Protein AF-A0A927GGT3-F1 (afdb_monomer_lite)

Radius of gyration: 16.64 Å; chains: 1; bounding box: 37×23×50 Å

Sequence (79 aa):
MNSNEKELELAHELTHNVNDALNRKIEERFRSALFLADPSLNMDAVTVISNVENDNELNVDGVDDETIDKAMAIFEAQQ

Structure (mmCIF, N/CA/C/O backbone):
data_AF-A0A927GGT3-F1
#
_entry.id   AF-A0A927GGT3-F1
#
loop_
_atom_site.group_PDB
_atom_site.id
_atom_site.type_symbol
_atom_site.label_atom_id
_atom_site.label_alt_id
_atom_site.label_comp_id
_atom_site.label_asym_id
_atom_site.label_entity_id
_atom_site.label_seq_id
_atom_site.pdbx_PDB_ins_code
_atom_site.Cartn_x
_atom_site.Cartn_y
_atom_site.Cartn_z
_atom_site.occupancy
_atom_site.B_iso_or_equiv
_atom_site.auth_seq_id
_atom_site.auth_comp_id
_atom_site.auth_asym_id
_atom_site.auth_atom_id
_atom_site.pdbx_PDB_model_num
ATOM 1 N N . MET A 1 1 ? -22.621 3.516 37.645 1.00 51.09 1 MET A N 1
ATOM 2 C CA . MET A 1 1 ? -21.447 3.933 36.853 1.00 51.09 1 MET A CA 1
ATOM 3 C C . MET A 1 1 ? -21.123 2.759 35.949 1.00 51.09 1 MET A C 1
ATOM 5 O O . MET A 1 1 ? -20.660 1.774 36.497 1.00 51.09 1 MET A O 1
ATOM 9 N N . ASN A 1 2 ? -21.583 2.740 34.689 1.00 58.19 2 ASN A N 1
ATOM 10 C CA . ASN A 1 2 ? -21.296 1.601 33.786 1.00 58.19 2 ASN A CA 1
ATOM 11 C C . ASN A 1 2 ? -21.726 1.774 32.312 1.00 58.19 2 ASN A C 1
ATOM 13 O O . ASN A 1 2 ? -21.381 0.927 31.496 1.00 58.19 2 ASN A O 1
ATOM 17 N N . SER A 1 3 ? -22.506 2.804 31.955 1.00 63.31 3 SER A N 1
ATOM 18 C CA . SER A 1 3 ? -22.933 3.010 30.555 1.00 63.31 3 SER A CA 1
ATOM 19 C C . SER A 1 3 ? -21.929 3.849 29.757 1.00 63.31 3 SER A C 1
ATOM 21 O O . SER A 1 3 ? -21.534 3.438 28.675 1.00 63.31 3 SER A O 1
ATOM 23 N N . ASN A 1 4 ? -21.434 4.957 30.325 1.00 70.88 4 ASN A N 1
ATOM 24 C CA . ASN A 1 4 ? -20.501 5.852 29.626 1.00 70.88 4 ASN A CA 1
ATOM 25 C C . ASN A 1 4 ? -19.143 5.206 29.302 1.00 70.88 4 ASN A C 1
ATOM 27 O O . ASN A 1 4 ? -18.573 5.504 28.262 1.00 70.88 4 ASN A O 1
ATOM 31 N N . GLU A 1 5 ? -18.616 4.338 30.171 1.00 77.69 5 GLU A N 1
ATOM 32 C CA . GLU A 1 5 ? -17.331 3.654 29.932 1.00 77.69 5 GLU A CA 1
ATOM 33 C C . GLU A 1 5 ? -17.441 2.662 28.767 1.00 77.69 5 GLU A C 1
ATOM 35 O O . GLU A 1 5 ? -16.581 2.644 27.895 1.00 77.69 5 GLU A O 1
ATOM 40 N N . LYS A 1 6 ? -18.558 1.927 28.678 1.00 80.12 6 LYS A N 1
ATOM 41 C CA . LYS A 1 6 ? -18.834 1.016 27.557 1.00 80.12 6 LYS A CA 1
ATOM 42 C C . LYS A 1 6 ? -19.053 1.745 26.234 1.00 80.12 6 LYS A C 1
ATOM 44 O O . LYS A 1 6 ? -18.647 1.251 25.190 1.00 80.12 6 LYS A O 1
ATOM 49 N N . GLU A 1 7 ? -19.710 2.903 26.265 1.00 80.75 7 GLU A N 1
ATOM 50 C CA . GLU A 1 7 ? -19.889 3.736 25.069 1.00 80.75 7 GLU A CA 1
ATOM 51 C C . GLU A 1 7 ? -18.552 4.302 24.568 1.00 80.75 7 GLU A C 1
ATOM 53 O O . GLU A 1 7 ? -18.323 4.338 23.361 1.00 80.75 7 GLU A O 1
ATOM 58 N N . LEU A 1 8 ? -17.650 4.682 25.480 1.00 85.62 8 LEU A N 1
ATOM 59 C CA . LEU A 1 8 ? -16.289 5.113 25.147 1.00 85.62 8 LEU A CA 1
ATOM 60 C C . LEU A 1 8 ? -15.456 3.975 24.547 1.00 85.62 8 LEU A C 1
ATOM 62 O O . LEU A 1 8 ? -14.828 4.171 23.510 1.00 85.62 8 LEU A O 1
ATOM 66 N N . GLU A 1 9 ? -15.478 2.788 25.157 1.00 88.31 9 GLU A N 1
ATOM 67 C CA . GLU A 1 9 ? -14.794 1.601 24.623 1.00 88.31 9 GLU A CA 1
ATOM 68 C C . GLU A 1 9 ? -15.285 1.255 23.212 1.00 88.31 9 GLU A C 1
ATOM 70 O O . GLU A 1 9 ? -14.475 1.070 22.305 1.00 88.31 9 GLU A O 1
ATOM 75 N N . LEU A 1 10 ? -16.605 1.262 22.998 1.00 90.06 10 LEU A N 1
ATOM 76 C CA . LEU A 1 10 ? -17.196 0.990 21.688 1.00 90.06 10 LEU A CA 1
ATOM 77 C C . LEU A 1 10 ? -16.801 2.043 20.642 1.00 90.06 10 LEU A C 1
ATOM 79 O O . LEU A 1 10 ? -16.532 1.703 19.490 1.00 90.06 10 LEU A O 1
ATOM 83 N N . ALA A 1 11 ? -16.756 3.322 21.023 1.00 86.88 11 ALA A N 1
ATOM 84 C CA . ALA A 1 11 ? -16.328 4.392 20.126 1.00 86.88 11 ALA A CA 1
ATOM 85 C C . ALA A 1 11 ? -14.844 4.259 19.734 1.00 86.88 11 ALA A C 1
ATOM 87 O O . ALA A 1 11 ? -14.492 4.481 18.571 1.00 86.88 11 ALA A O 1
ATOM 88 N N . HIS A 1 12 ? -13.985 3.859 20.676 1.00 88.56 12 HIS A N 1
ATOM 89 C CA . HIS A 1 12 ? -12.572 3.583 20.411 1.00 88.56 12 HIS A CA 1
ATOM 90 C C . HIS A 1 12 ? -12.388 2.394 19.468 1.00 88.56 12 HIS A C 1
ATOM 92 O O . HIS A 1 12 ? -11.663 2.509 18.482 1.00 88.56 12 HIS A O 1
ATOM 98 N N . GLU A 1 13 ? -13.080 1.283 19.724 1.00 91.94 13 GLU A N 1
ATOM 99 C CA . GLU A 1 13 ? -13.019 0.092 18.874 1.00 91.94 13 GLU A CA 1
ATOM 100 C C . GLU A 1 13 ? -13.514 0.391 17.453 1.00 91.94 13 GLU A C 1
ATOM 102 O O . GLU A 1 13 ? -12.891 -0.014 16.472 1.00 91.94 13 GLU A O 1
ATOM 107 N N . LEU A 1 14 ? -14.603 1.154 17.319 1.00 92.44 14 LEU A N 1
ATOM 108 C CA . LEU A 1 14 ? -15.111 1.559 16.012 1.00 92.44 14 LEU A CA 1
ATOM 109 C C . LEU A 1 14 ? -14.103 2.431 15.256 1.00 92.44 14 LEU A C 1
ATOM 111 O O . LEU A 1 14 ? -13.886 2.212 14.067 1.00 92.44 14 LEU A O 1
ATOM 115 N N . THR A 1 15 ? -13.482 3.396 15.937 1.00 90.94 15 THR A N 1
ATOM 116 C CA . THR A 1 15 ? -12.472 4.277 15.332 1.00 90.94 15 THR A CA 1
ATOM 117 C C . THR A 1 15 ? -11.273 3.470 14.843 1.00 90.94 15 THR A C 1
ATOM 119 O O . THR A 1 15 ? -10.882 3.603 13.686 1.00 90.94 15 THR A O 1
ATOM 122 N N . HIS A 1 16 ? -10.761 2.564 15.679 1.00 92.19 16 HIS A N 1
ATOM 123 C CA . HIS A 1 16 ? -9.655 1.681 15.322 1.00 92.19 16 HIS A CA 1
ATOM 124 C C . HIS A 1 16 ? -9.993 0.800 14.110 1.00 92.19 16 HIS A C 1
ATOM 126 O O . HIS A 1 16 ? -9.242 0.767 13.142 1.00 92.19 16 HIS A O 1
ATOM 132 N N . ASN A 1 17 ? -11.173 0.170 14.099 1.00 93.44 17 ASN A N 1
ATOM 133 C CA . ASN A 1 17 ? -11.620 -0.663 12.978 1.00 93.44 17 ASN A CA 1
ATOM 134 C C . ASN A 1 17 ? -11.753 0.124 11.665 1.00 93.44 17 ASN A C 1
ATOM 136 O O . ASN A 1 17 ? -11.445 -0.396 10.590 1.00 93.44 17 ASN A O 1
ATOM 140 N N . VAL A 1 18 ? -12.233 1.370 11.735 1.00 94.19 18 VAL A N 1
ATOM 141 C CA . VAL A 1 18 ? -12.320 2.252 10.564 1.00 94.19 18 VAL A CA 1
ATOM 142 C C . VAL A 1 18 ? -10.924 2.592 10.053 1.00 94.19 18 VAL A C 1
ATOM 144 O O . VAL A 1 18 ? -10.685 2.488 8.850 1.00 94.19 18 VAL A O 1
ATOM 147 N N . ASN A 1 19 ? -9.999 2.940 10.944 1.00 94.12 19 ASN A N 1
ATOM 148 C CA . ASN A 1 19 ? -8.629 3.280 10.573 1.00 94.12 19 ASN A CA 1
ATOM 149 C C . ASN A 1 19 ? -7.886 2.078 9.981 1.00 94.12 19 ASN A C 1
ATOM 151 O O . ASN A 1 19 ? -7.281 2.206 8.921 1.00 94.12 19 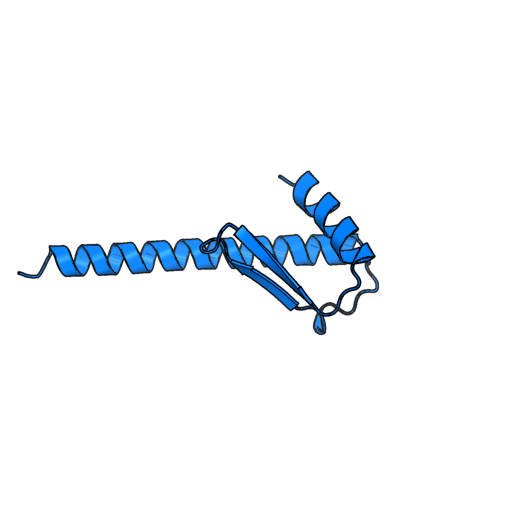ASN A O 1
ATOM 155 N N . ASP A 1 20 ? -8.038 0.889 10.562 1.00 95.00 20 ASP A N 1
ATOM 156 C CA . ASP A 1 20 ? -7.514 -0.364 10.015 1.00 95.00 20 ASP A CA 1
ATOM 157 C C . ASP A 1 20 ? -8.040 -0.649 8.604 1.00 95.00 20 ASP A C 1
ATOM 159 O O . ASP A 1 20 ? -7.285 -1.042 7.711 1.00 95.00 20 ASP A O 1
ATOM 163 N N . ALA A 1 21 ? -9.341 -0.450 8.379 1.00 96.25 21 ALA A N 1
ATOM 164 C CA . ALA A 1 21 ? -9.943 -0.649 7.066 1.00 96.25 21 ALA A CA 1
ATOM 165 C C . ALA A 1 21 ? -9.421 0.366 6.035 1.00 96.25 21 ALA A C 1
ATOM 167 O O . ALA A 1 21 ? -9.198 0.012 4.874 1.00 96.25 21 ALA A O 1
ATOM 168 N N . LEU A 1 22 ? -9.214 1.619 6.449 1.00 95.44 22 LEU A N 1
ATOM 169 C CA . LEU A 1 22 ? -8.641 2.661 5.601 1.00 95.44 22 LEU A CA 1
ATOM 170 C C . LEU A 1 22 ? -7.173 2.376 5.268 1.00 95.44 22 LEU A C 1
ATOM 172 O O . LEU A 1 22 ? -6.825 2.423 4.088 1.00 95.44 22 LEU A O 1
ATOM 176 N N . ASN A 1 23 ? -6.358 2.007 6.261 1.00 96.38 23 ASN A N 1
ATOM 177 C CA . ASN A 1 23 ? -4.954 1.634 6.081 1.00 96.38 23 ASN A CA 1
ATOM 178 C C . ASN A 1 23 ? -4.818 0.522 5.038 1.00 96.38 23 ASN A C 1
ATOM 180 O O . ASN A 1 23 ? -4.149 0.708 4.024 1.00 96.38 23 ASN A O 1
ATOM 184 N N . ARG A 1 24 ? -5.556 -0.587 5.202 1.00 96.44 24 ARG A N 1
ATOM 185 C CA . ARG A 1 24 ? -5.531 -1.708 4.243 1.00 96.44 24 ARG A CA 1
ATOM 186 C C . ARG A 1 24 ? -5.905 -1.274 2.831 1.00 96.44 24 ARG A C 1
ATOM 188 O O . ARG A 1 24 ? -5.267 -1.677 1.864 1.00 96.44 24 ARG A O 1
ATOM 195 N N . LYS A 1 25 ? -6.925 -0.423 2.692 1.00 96.00 25 LYS A N 1
ATOM 196 C CA . LYS A 1 25 ? -7.356 0.069 1.379 1.00 96.00 25 LYS A CA 1
ATOM 197 C C . LYS A 1 25 ? -6.290 0.947 0.720 1.00 96.00 25 LYS A C 1
ATOM 199 O O . LYS A 1 25 ? -6.121 0.882 -0.498 1.00 96.00 25 LYS A O 1
ATOM 204 N N . ILE A 1 26 ? -5.607 1.790 1.493 1.00 95.94 26 ILE A N 1
ATOM 205 C CA . ILE A 1 26 ? -4.499 2.615 0.998 1.00 95.94 26 ILE A CA 1
ATOM 206 C C . ILE A 1 26 ? -3.343 1.713 0.562 1.00 95.94 26 ILE A C 1
ATOM 208 O O . ILE A 1 26 ? -2.870 1.853 -0.563 1.00 95.94 26 ILE A O 1
ATOM 212 N N . GLU A 1 27 ? -2.962 0.744 1.393 1.00 96.75 27 GLU A N 1
ATOM 213 C CA . GLU A 1 27 ? -1.903 -0.225 1.099 1.00 96.75 27 GLU A CA 1
ATOM 214 C C . GLU A 1 27 ? -2.190 -1.014 -0.184 1.00 96.75 27 GLU A C 1
ATOM 216 O O . GLU A 1 27 ? -1.345 -1.072 -1.074 1.00 96.75 27 GLU A O 1
ATOM 221 N N . GLU A 1 28 ? -3.394 -1.571 -0.343 1.00 96.31 28 GLU A N 1
ATOM 222 C CA . GLU A 1 28 ? -3.796 -2.319 -1.543 1.00 96.31 28 GLU A CA 1
ATOM 223 C C . GLU A 1 28 ? -3.741 -1.463 -2.816 1.00 96.31 28 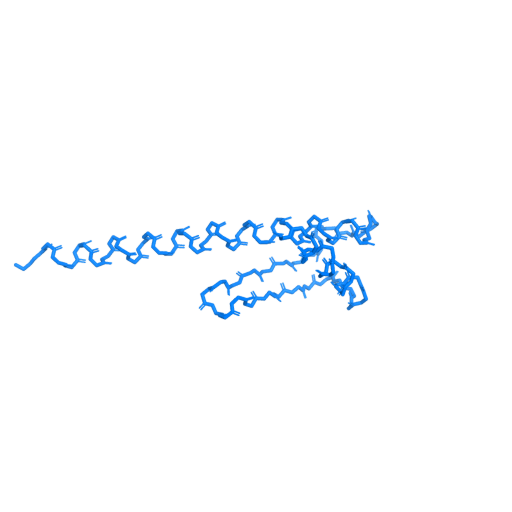GLU A C 1
ATOM 225 O O . GLU A 1 28 ? -3.241 -1.894 -3.864 1.00 96.31 28 GLU A O 1
ATOM 230 N N . ARG A 1 29 ? -4.236 -0.224 -2.733 1.00 96.44 29 ARG A N 1
ATOM 231 C CA . ARG A 1 29 ? -4.206 0.718 -3.856 1.00 96.44 29 ARG A CA 1
ATOM 232 C C . ARG A 1 29 ? -2.780 1.117 -4.212 1.00 96.44 29 ARG A C 1
ATOM 234 O O . ARG A 1 29 ? -2.443 1.145 -5.393 1.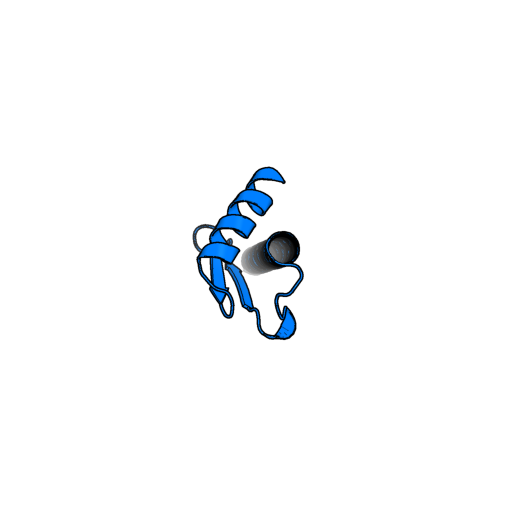00 96.44 29 ARG A O 1
ATOM 241 N N . PHE A 1 30 ? -1.939 1.383 -3.219 1.00 97.00 30 PHE A N 1
ATOM 242 C CA . PHE A 1 30 ? -0.554 1.761 -3.462 1.00 97.00 30 PHE A CA 1
ATOM 243 C C . PHE A 1 30 ? 0.267 0.584 -4.005 1.00 97.00 30 PHE A C 1
ATOM 245 O O . PHE A 1 30 ? 1.024 0.753 -4.956 1.00 97.00 30 PHE A O 1
ATOM 252 N N . ARG A 1 31 ? 0.033 -0.645 -3.520 1.00 96.81 31 ARG A N 1
ATOM 253 C CA . ARG A 1 31 ? 0.594 -1.874 -4.117 1.00 96.81 31 ARG A CA 1
ATOM 254 C C . ARG A 1 31 ? 0.189 -2.038 -5.582 1.00 96.81 31 ARG A C 1
ATOM 256 O O . ARG A 1 31 ? 1.008 -2.441 -6.402 1.00 96.81 31 ARG A O 1
ATOM 263 N N . SER A 1 32 ? -1.051 -1.692 -5.924 1.00 96.31 32 SER A N 1
ATOM 264 C CA . SER A 1 32 ? -1.509 -1.698 -7.318 1.00 96.31 32 SER A CA 1
ATOM 265 C C . SER A 1 32 ? -0.787 -0.637 -8.155 1.00 96.31 32 SER A C 1
ATOM 267 O O . SER A 1 32 ? -0.398 -0.911 -9.287 1.00 96.31 32 SER A O 1
ATOM 269 N N . ALA A 1 33 ? -0.567 0.558 -7.601 1.00 97.31 33 ALA A N 1
ATOM 270 C CA . ALA A 1 33 ? 0.189 1.617 -8.262 1.00 97.31 33 ALA A CA 1
ATOM 271 C C . ALA A 1 33 ? 1.663 1.235 -8.482 1.00 97.31 33 ALA A C 1
ATOM 273 O O . ALA A 1 33 ? 2.184 1.468 -9.569 1.00 97.31 33 ALA A O 1
ATOM 274 N N . LEU A 1 34 ? 2.297 0.574 -7.508 1.00 97.44 34 LEU A N 1
ATOM 275 C CA . LEU A 1 34 ? 3.650 0.020 -7.632 1.00 97.44 34 LEU A CA 1
ATOM 276 C C . LEU A 1 34 ? 3.744 -0.998 -8.771 1.00 97.44 34 LEU A C 1
ATOM 278 O O . LEU A 1 34 ? 4.627 -0.889 -9.615 1.00 97.44 34 LEU A O 1
ATOM 282 N N . PHE A 1 35 ? 2.788 -1.926 -8.860 1.00 96.00 35 PHE A N 1
ATOM 283 C CA . PHE A 1 35 ? 2.743 -2.895 -9.958 1.00 96.00 35 PHE A CA 1
ATOM 284 C C . PHE A 1 35 ? 2.541 -2.235 -11.333 1.00 96.00 35 PHE A C 1
ATOM 286 O O . PHE A 1 35 ? 3.049 -2.718 -12.340 1.00 96.00 35 PHE A O 1
ATOM 293 N N . LEU A 1 36 ? 1.796 -1.127 -11.402 1.00 96.25 36 LEU A N 1
ATOM 294 C CA . LEU A 1 36 ? 1.634 -0.363 -12.643 1.00 96.25 36 LEU A CA 1
ATOM 295 C C . LEU A 1 36 ? 2.887 0.446 -13.004 1.00 96.25 36 LEU A C 1
ATOM 297 O O . LEU A 1 36 ? 3.169 0.616 -14.190 1.00 96.25 36 LEU A O 1
ATOM 301 N N . ALA A 1 37 ? 3.614 0.949 -12.004 1.00 96.94 37 ALA A N 1
ATOM 302 C CA . ALA A 1 37 ? 4.867 1.675 -12.188 1.00 96.94 37 ALA A CA 1
ATOM 303 C C . ALA A 1 37 ? 5.991 0.752 -12.682 1.00 96.94 37 ALA A C 1
ATOM 305 O O . ALA A 1 37 ? 6.711 1.116 -13.613 1.00 96.94 37 ALA A O 1
ATOM 306 N N . ASP A 1 38 ? 6.096 -0.445 -12.100 1.00 96.62 38 ASP A N 1
ATOM 307 C CA . ASP A 1 38 ? 6.998 -1.506 -12.539 1.00 96.62 38 ASP A CA 1
ATOM 308 C C . ASP A 1 38 ? 6.335 -2.896 -12.417 1.00 96.62 38 ASP A C 1
ATOM 310 O O . ASP A 1 38 ? 6.316 -3.502 -11.342 1.00 96.62 38 ASP A O 1
ATOM 314 N N . PRO A 1 39 ? 5.837 -3.461 -13.532 1.00 95.25 39 PRO A N 1
ATOM 315 C CA . PRO A 1 39 ? 5.256 -4.805 -13.544 1.00 95.25 39 PRO A CA 1
ATOM 316 C C . PRO A 1 39 ? 6.254 -5.937 -13.260 1.00 95.25 39 PRO A C 1
ATOM 318 O O . PRO A 1 39 ? 5.835 -7.080 -13.074 1.00 95.25 39 PRO A O 1
ATOM 321 N N . SER A 1 40 ? 7.563 -5.661 -13.285 1.00 95.38 40 SER A N 1
ATOM 322 C CA . SER A 1 40 ? 8.617 -6.644 -13.008 1.00 95.38 40 SER A CA 1
ATOM 323 C C . SER A 1 40 ? 9.003 -6.730 -11.527 1.00 95.38 40 SER A C 1
ATOM 325 O O . SER A 1 40 ? 9.760 -7.627 -11.143 1.00 95.38 40 SER A O 1
ATOM 327 N N . LEU A 1 41 ? 8.447 -5.844 -10.694 1.00 94.56 41 LEU A N 1
ATOM 328 C CA . LEU A 1 41 ? 8.721 -5.764 -9.267 1.00 94.56 41 LEU A CA 1
ATOM 329 C C . LEU A 1 41 ? 8.307 -7.054 -8.541 1.00 94.56 41 LEU A C 1
ATOM 331 O O . LEU A 1 41 ? 7.200 -7.574 -8.712 1.00 94.56 41 LEU A O 1
ATOM 335 N N . ASN A 1 42 ? 9.183 -7.560 -7.672 1.00 95.06 42 ASN A N 1
ATOM 336 C CA . ASN A 1 42 ? 8.850 -8.685 -6.805 1.00 95.06 42 ASN A CA 1
ATOM 337 C C . ASN A 1 42 ? 7.973 -8.216 -5.632 1.00 95.06 42 ASN A C 1
ATOM 339 O O 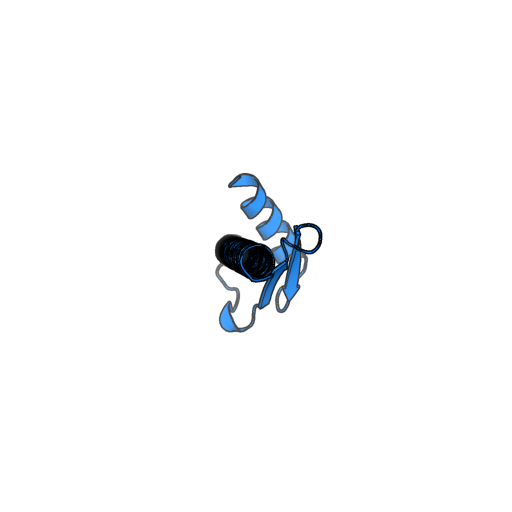. ASN A 1 42 ? 8.484 -7.921 -4.553 1.00 95.06 42 ASN A O 1
ATOM 343 N N . MET A 1 43 ? 6.654 -8.184 -5.831 1.00 93.81 43 MET A N 1
ATOM 344 C CA . MET A 1 43 ? 5.680 -7.701 -4.839 1.00 93.81 43 MET A CA 1
ATOM 345 C C . MET A 1 43 ? 5.692 -8.460 -3.501 1.00 93.81 43 MET A C 1
ATOM 347 O O . MET A 1 43 ? 5.207 -7.921 -2.503 1.00 93.81 43 MET A O 1
ATOM 351 N N . ASP A 1 44 ? 6.239 -9.679 -3.454 1.00 94.62 44 ASP A N 1
ATOM 352 C CA . ASP A 1 44 ? 6.387 -10.452 -2.213 1.00 94.62 44 ASP A CA 1
ATOM 353 C C . ASP A 1 44 ? 7.511 -9.909 -1.317 1.00 94.62 44 ASP A C 1
ATOM 355 O O . ASP A 1 44 ? 7.496 -10.122 -0.107 1.00 94.62 44 ASP A O 1
ATOM 359 N N . ALA A 1 45 ? 8.481 -9.194 -1.897 1.00 94.06 45 ALA A N 1
ATOM 360 C CA . ALA A 1 45 ? 9.556 -8.521 -1.168 1.00 94.06 45 ALA A CA 1
ATOM 361 C C . ALA A 1 45 ? 9.201 -7.077 -0.768 1.00 94.06 45 ALA A C 1
ATOM 363 O O . ALA A 1 45 ? 9.968 -6.437 -0.053 1.00 94.06 45 ALA A O 1
ATOM 364 N N . VAL A 1 46 ? 8.052 -6.568 -1.224 1.00 95.62 46 VAL A N 1
ATOM 365 C CA . VAL A 1 46 ? 7.634 -5.179 -1.019 1.00 95.62 46 VAL A CA 1
ATOM 366 C C . VAL A 1 46 ? 6.750 -5.051 0.207 1.00 95.62 46 VAL A C 1
ATOM 368 O O . VAL A 1 46 ? 5.699 -5.696 0.307 1.00 95.62 46 VAL A O 1
ATOM 371 N N . THR A 1 47 ? 7.132 -4.134 1.090 1.00 96.94 47 THR A N 1
ATOM 372 C CA . THR A 1 47 ? 6.348 -3.749 2.263 1.00 96.94 47 THR A CA 1
ATOM 373 C C . THR A 1 47 ? 5.717 -2.385 2.017 1.00 96.94 47 THR A C 1
ATOM 375 O O . THR A 1 47 ? 6.400 -1.453 1.607 1.00 96.94 47 THR A O 1
ATOM 378 N N . VAL A 1 48 ? 4.410 -2.273 2.255 1.00 96.75 48 VAL A N 1
ATOM 379 C CA . VAL A 1 48 ? 3.664 -1.008 2.221 1.00 96.75 48 VAL A CA 1
ATOM 380 C C . VAL A 1 48 ? 2.862 -0.947 3.509 1.00 96.75 48 VAL A C 1
ATOM 382 O O . VAL A 1 48 ? 2.097 -1.870 3.775 1.00 96.75 48 VAL A O 1
ATOM 385 N N . ILE A 1 49 ? 3.065 0.100 4.302 1.00 96.50 49 ILE A N 1
ATOM 386 C CA . ILE A 1 49 ? 2.391 0.306 5.585 1.00 96.50 49 ILE A CA 1
ATOM 387 C C . ILE A 1 49 ? 1.771 1.695 5.566 1.00 96.50 49 ILE A C 1
ATOM 389 O O . ILE A 1 49 ? 2.489 2.687 5.434 1.00 96.50 49 ILE A O 1
ATOM 393 N N . SER A 1 50 ? 0.450 1.765 5.709 1.00 96.25 50 SER A N 1
ATOM 394 C CA . SER A 1 50 ? -0.271 3.027 5.860 1.00 96.25 50 SER A CA 1
ATOM 395 C C . SER A 1 50 ? -0.619 3.269 7.324 1.00 96.25 50 SER A C 1
ATOM 397 O O . SER A 1 50 ? -0.987 2.347 8.051 1.00 96.25 50 SER A O 1
ATOM 399 N N . ASN A 1 51 ? -0.504 4.523 7.755 1.00 93.81 51 ASN A N 1
ATOM 400 C CA . ASN A 1 51 ? -0.892 4.957 9.083 1.00 93.81 51 ASN A CA 1
ATOM 401 C C . ASN A 1 51 ? -1.727 6.244 9.014 1.00 93.81 51 ASN A C 1
ATOM 403 O O . ASN A 1 51 ? -1.230 7.354 9.191 1.00 93.81 51 ASN A O 1
ATOM 407 N N . VAL A 1 52 ? -3.029 6.085 8.780 1.00 91.88 52 VAL A N 1
ATOM 408 C CA . VAL A 1 52 ? -4.006 7.189 8.771 1.00 91.88 52 VAL A CA 1
ATOM 409 C C . VAL A 1 52 ? -4.155 7.885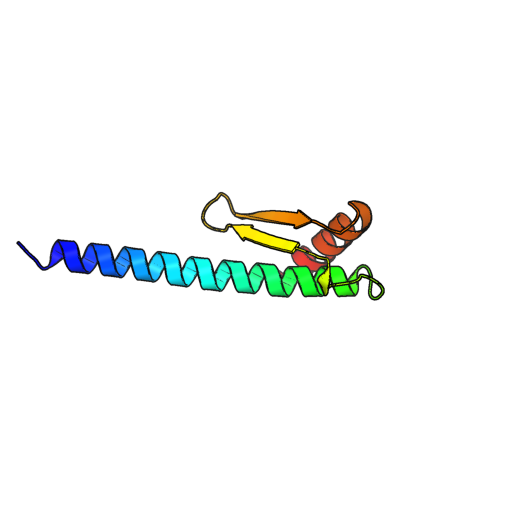 10.124 1.00 91.88 52 VAL A C 1
ATOM 411 O O . VAL A 1 52 ? -4.518 9.056 10.168 1.00 91.88 52 VAL A O 1
ATOM 414 N N . GLU A 1 53 ? -3.852 7.202 11.231 1.00 89.75 53 GLU A N 1
ATOM 415 C CA . GLU A 1 53 ? -3.874 7.812 12.567 1.00 89.75 53 GLU A CA 1
ATOM 416 C C . GLU A 1 53 ? -2.679 8.746 12.793 1.00 89.75 53 GLU A C 1
ATOM 418 O O . GLU A 1 53 ? -2.792 9.723 13.535 1.00 89.75 53 GLU A O 1
ATOM 423 N N . ASN A 1 54 ? -1.551 8.474 12.133 1.00 87.44 54 ASN A N 1
ATOM 424 C CA . ASN A 1 54 ? -0.324 9.257 12.222 1.00 87.44 54 ASN A CA 1
ATOM 425 C C . ASN A 1 54 ? -0.123 10.115 10.967 1.00 87.44 54 ASN A C 1
ATOM 427 O O . ASN A 1 54 ? 0.737 9.831 10.141 1.00 87.44 54 ASN A O 1
ATOM 431 N N . ASP A 1 55 ? -0.943 11.156 10.815 1.00 85.00 55 ASP A N 1
ATOM 432 C CA . ASP A 1 55 ? -0.818 12.168 9.748 1.00 85.00 55 ASP A CA 1
ATOM 433 C C . ASP A 1 55 ? -0.813 11.598 8.311 1.00 85.00 55 ASP A C 1
ATOM 435 O O . ASP A 1 55 ? -0.195 12.148 7.403 1.00 85.00 55 ASP A O 1
ATOM 439 N N . ASN A 1 56 ? -1.526 10.486 8.091 1.00 86.25 56 ASN A N 1
ATOM 440 C CA . ASN A 1 56 ? -1.574 9.770 6.809 1.00 86.25 56 ASN A CA 1
ATOM 441 C C . ASN A 1 56 ? -0.198 9.322 6.289 1.00 86.25 56 ASN A C 1
ATOM 443 O O . ASN A 1 56 ? 0.037 9.301 5.079 1.00 86.25 56 ASN A O 1
ATOM 447 N N . GLU A 1 57 ? 0.703 8.945 7.193 1.00 92.44 57 GLU A N 1
ATOM 448 C CA . GLU A 1 57 ? 2.020 8.430 6.836 1.00 92.44 57 GLU A CA 1
ATOM 449 C C . GLU A 1 57 ? 1.910 7.161 5.970 1.00 92.44 57 GLU A C 1
ATOM 451 O O . GLU A 1 57 ? 1.089 6.270 6.223 1.00 92.44 57 GLU A O 1
ATOM 456 N N . LEU A 1 58 ? 2.758 7.072 4.944 1.00 93.81 58 LEU A N 1
ATOM 457 C CA . LEU A 1 58 ? 2.893 5.902 4.084 1.00 93.81 58 LEU A CA 1
ATOM 458 C C . LEU A 1 58 ? 4.365 5.504 4.014 1.00 93.81 58 LEU A C 1
ATOM 460 O O . LEU A 1 58 ? 5.185 6.232 3.460 1.00 93.81 58 LEU A O 1
ATOM 464 N N . ASN A 1 59 ? 4.680 4.330 4.550 1.00 95.06 59 ASN A N 1
ATOM 465 C CA . ASN A 1 59 ? 6.022 3.764 4.538 1.00 95.06 59 ASN A CA 1
ATOM 466 C C . ASN A 1 59 ? 6.105 2.642 3.503 1.00 95.06 59 ASN A C 1
ATOM 468 O O . ASN A 1 59 ? 5.277 1.728 3.499 1.00 95.06 59 ASN A O 1
ATOM 472 N N . VAL A 1 60 ? 7.113 2.714 2.634 1.00 95.88 60 VAL A N 1
ATOM 473 C CA . VAL A 1 60 ? 7.344 1.754 1.550 1.00 95.88 60 VAL A CA 1
ATOM 474 C C . VAL A 1 60 ? 8.788 1.276 1.621 1.00 95.88 60 VAL A C 1
ATOM 476 O O . VAL A 1 60 ? 9.698 2.090 1.740 1.00 95.88 60 VAL A O 1
ATOM 479 N N . ASP A 1 61 ? 8.990 -0.038 1.561 1.00 95.81 61 ASP A N 1
ATOM 480 C CA . ASP A 1 61 ? 10.315 -0.665 1.593 1.00 95.81 61 ASP A CA 1
ATOM 481 C C . ASP A 1 61 ? 10.399 -1.820 0.581 1.00 95.81 61 ASP A C 1
ATOM 483 O O . ASP A 1 61 ? 9.381 -2.392 0.171 1.00 95.81 61 ASP A O 1
ATOM 487 N N . GLY A 1 62 ? 11.621 -2.168 0.177 1.00 94.00 62 GLY A N 1
ATOM 488 C CA . GLY A 1 62 ? 11.907 -3.192 -0.831 1.00 94.00 62 GLY A CA 1
ATOM 489 C C . GLY A 1 62 ? 11.758 -2.712 -2.279 1.00 94.00 62 GLY A C 1
ATOM 490 O O . GLY A 1 62 ? 11.687 -3.541 -3.186 1.00 94.00 62 GLY A O 1
ATOM 491 N N . VAL A 1 63 ? 11.707 -1.394 -2.499 1.00 95.69 63 VAL A N 1
ATOM 492 C CA . VAL A 1 63 ? 11.522 -0.737 -3.803 1.00 95.69 63 VAL A CA 1
ATOM 493 C C . VAL A 1 63 ? 12.464 0.463 -3.899 1.00 95.69 63 VAL A C 1
ATOM 495 O O . VAL A 1 63 ? 12.723 1.110 -2.888 1.00 95.69 63 VAL A O 1
ATOM 498 N N . ASP A 1 64 ? 12.994 0.756 -5.087 1.00 95.44 64 ASP A N 1
ATOM 499 C CA . ASP A 1 64 ? 13.771 1.977 -5.315 1.00 95.44 64 ASP A CA 1
ATOM 500 C C . ASP A 1 64 ? 12.898 3.245 -5.331 1.00 95.44 64 ASP A C 1
ATOM 502 O O . ASP A 1 64 ? 11.719 3.216 -5.694 1.00 95.44 64 ASP A O 1
ATOM 506 N N . ASP A 1 65 ? 13.512 4.374 -4.977 1.00 95.44 65 ASP A N 1
ATOM 507 C CA . ASP A 1 65 ? 12.833 5.669 -4.872 1.00 95.44 65 ASP A CA 1
ATOM 508 C C . ASP A 1 65 ? 12.171 6.102 -6.194 1.00 95.44 65 ASP A C 1
ATOM 510 O O . ASP A 1 65 ? 11.083 6.671 -6.183 1.00 95.44 65 ASP A O 1
ATOM 514 N N . GLU A 1 66 ? 12.766 5.785 -7.352 1.00 96.50 66 GLU A N 1
ATOM 515 C CA . GLU A 1 66 ? 12.206 6.164 -8.658 1.00 96.50 66 GLU A CA 1
ATOM 516 C C . GLU A 1 66 ? 10.864 5.459 -8.921 1.00 96.50 66 GLU A C 1
ATOM 518 O O . GLU A 1 66 ? 9.915 6.054 -9.445 1.00 96.50 66 GLU A O 1
ATOM 523 N N . THR A 1 67 ? 10.770 4.183 -8.561 1.00 96.62 67 THR A N 1
ATOM 524 C CA . THR A 1 67 ? 9.540 3.398 -8.680 1.00 96.62 67 THR A CA 1
ATOM 525 C C . THR A 1 67 ? 8.494 3.853 -7.662 1.00 96.62 67 THR A C 1
ATOM 527 O O . THR A 1 67 ? 7.309 3.923 -8.006 1.00 96.62 67 THR A O 1
ATOM 530 N N . ILE A 1 68 ? 8.911 4.238 -6.450 1.00 96.88 68 ILE A N 1
ATOM 531 C CA . ILE A 1 68 ? 8.024 4.832 -5.438 1.00 96.88 68 ILE A CA 1
ATOM 532 C C . ILE A 1 68 ? 7.429 6.152 -5.945 1.00 96.88 68 ILE A C 1
ATOM 534 O O . ILE A 1 68 ? 6.210 6.321 -5.893 1.00 96.88 68 ILE A O 1
ATOM 538 N N . ASP A 1 69 ? 8.243 7.049 -6.506 1.00 96.94 69 ASP A N 1
ATOM 539 C CA . ASP A 1 69 ? 7.788 8.339 -7.042 1.00 96.94 69 ASP A CA 1
ATOM 540 C C . ASP A 1 69 ? 6.758 8.160 -8.170 1.00 96.94 69 ASP A C 1
ATOM 542 O O . ASP A 1 69 ? 5.714 8.823 -8.203 1.00 96.94 69 ASP A O 1
ATOM 546 N N . LYS A 1 70 ? 7.004 7.215 -9.089 1.00 97.12 70 LYS A N 1
ATOM 547 C CA . LYS A 1 70 ? 6.050 6.873 -10.159 1.00 97.12 70 LYS A CA 1
ATOM 548 C C . LYS A 1 70 ? 4.748 6.311 -9.597 1.00 97.12 70 LYS A C 1
ATOM 550 O O . LYS A 1 70 ? 3.668 6.692 -10.053 1.00 97.12 70 LYS A O 1
ATOM 555 N N . ALA A 1 71 ? 4.838 5.410 -8.621 1.00 96.94 71 ALA A N 1
ATOM 556 C CA . ALA A 1 71 ? 3.670 4.832 -7.971 1.00 96.94 71 ALA A CA 1
ATOM 557 C C . ALA A 1 71 ? 2.856 5.898 -7.228 1.00 96.94 71 ALA A C 1
ATOM 559 O O . ALA A 1 71 ? 1.630 5.881 -7.318 1.00 96.94 71 ALA A O 1
ATOM 560 N N . MET A 1 72 ? 3.511 6.866 -6.582 1.00 95.94 72 MET A N 1
ATOM 561 C CA . MET A 1 72 ? 2.845 7.990 -5.924 1.00 95.94 72 MET A CA 1
ATOM 562 C C . MET A 1 72 ? 2.035 8.824 -6.919 1.00 95.94 72 MET A C 1
ATOM 564 O O . MET A 1 72 ? 0.843 9.041 -6.710 1.00 95.94 72 MET A O 1
ATOM 568 N N . ALA A 1 73 ? 2.629 9.188 -8.059 1.00 96.56 73 ALA A N 1
ATOM 569 C CA . ALA A 1 73 ? 1.923 9.927 -9.105 1.00 96.56 73 ALA A CA 1
ATOM 570 C C . ALA A 1 73 ? 0.691 9.167 -9.641 1.00 96.56 73 ALA A C 1
ATOM 572 O O . ALA A 1 73 ? -0.364 9.761 -9.874 1.00 96.56 73 ALA A O 1
ATOM 573 N N . ILE A 1 74 ? 0.798 7.844 -9.819 1.00 95.44 74 ILE A N 1
ATOM 574 C CA . ILE A 1 74 ? -0.330 6.991 -10.233 1.00 95.44 74 ILE A CA 1
ATOM 575 C C . ILE A 1 74 ? -1.404 6.934 -9.140 1.00 95.44 74 ILE A C 1
ATOM 577 O O . ILE A 1 74 ? -2.595 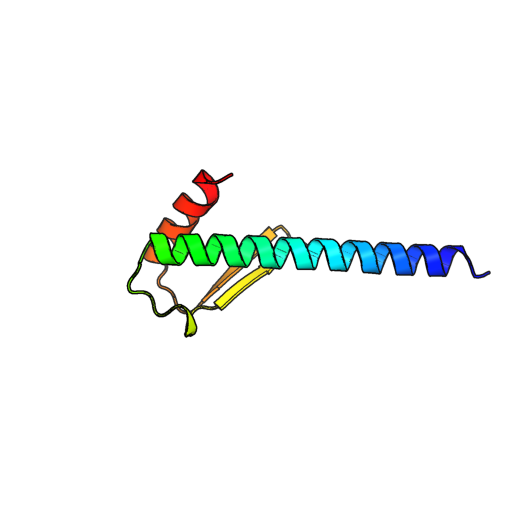7.003 -9.440 1.00 95.44 74 ILE A O 1
ATOM 581 N N . PHE A 1 75 ? -0.995 6.786 -7.883 1.00 94.56 75 PHE A N 1
ATOM 582 C CA . PHE A 1 75 ? -1.884 6.673 -6.733 1.00 94.56 75 PHE A CA 1
ATOM 583 C C . PHE A 1 75 ? -2.708 7.950 -6.512 1.00 94.56 75 PHE A C 1
ATOM 585 O O . PHE A 1 75 ? -3.924 7.869 -6.318 1.00 94.56 75 PHE A O 1
ATOM 592 N N . GLU A 1 76 ? -2.074 9.121 -6.605 1.00 92.75 76 GLU A N 1
ATOM 593 C CA . GLU A 1 76 ? -2.729 10.429 -6.482 1.00 92.75 76 GLU A CA 1
ATOM 594 C C . GLU A 1 76 ? -3.694 10.712 -7.638 1.00 92.75 76 GLU A C 1
ATOM 596 O O . GLU A 1 76 ? -4.779 11.243 -7.419 1.00 92.75 76 GLU A O 1
ATOM 601 N N . ALA A 1 77 ? -3.359 10.292 -8.862 1.00 91.25 77 ALA A N 1
ATOM 602 C CA . ALA A 1 77 ? -4.223 10.469 -10.032 1.00 91.25 77 ALA A CA 1
ATOM 603 C C . ALA A 1 77 ? -5.525 9.642 -9.985 1.00 91.25 77 ALA A C 1
ATOM 605 O O . ALA A 1 77 ? -6.424 9.860 -10.797 1.00 91.25 77 ALA A O 1
ATOM 606 N N . GLN A 1 78 ? -5.623 8.671 -9.072 1.00 77.75 78 GLN A N 1
ATOM 607 C CA . GLN A 1 78 ? -6.815 7.843 -8.860 1.00 77.75 78 GLN A CA 1
ATOM 608 C C . GLN A 1 78 ? -7.727 8.369 -7.737 1.00 77.75 78 GLN A C 1
ATOM 610 O O . GLN A 1 78 ? -8.666 7.664 -7.349 1.00 77.75 78 GLN A O 1
ATOM 615 N N . GLN A 1 79 ? -7.421 9.527 -7.145 1.00 62.31 79 GLN A N 1
ATOM 616 C CA . GLN A 1 79 ? -8.290 10.204 -6.173 1.00 62.31 79 GLN A CA 1
ATOM 617 C C . GLN A 1 79 ? -9.356 11.054 -6.870 1.00 62.31 79 GLN A C 1
ATOM 619 O O . GLN A 1 79 ? -10.491 11.065 -6.344 1.00 62.31 79 GLN A O 1
#

Secondary structure (DSSP, 8-state):
--HHHHHHHHHHHHHHHHHHHHHHHHHHHHHHHHHHH-TTS-TTS-EEEEETTTTTEEEEESS-HHHHHHHHHHHHTT-

Organism: NCBI:txid2771355

Foldseek 3Di:
DPDVVVVVVVVVVVVVVVQVVVFVVLQVLLLVLLCVLPVVQPSVQKDWTFGPVPVRDIDIDPDDPVSSVSSVVVSVVVD

pLDDT: mean 91.42, std 9.17, range [51.09, 97.44]